Protein AF-A0A7R9TCX4-F1 (afdb_monomer)

Radius of gyration: 15.79 Å; Cα contacts (8 Å, |Δi|>4): 109; chains: 1; bounding box: 42×34×40 Å

Structure (mmCIF, N/CA/C/O backbone):
data_AF-A0A7R9TCX4-F1
#
_entry.id   AF-A0A7R9TCX4-F1
#
loop_
_atom_site.group_PDB
_atom_site.id
_atom_site.type_symbol
_atom_site.label_atom_id
_atom_site.label_alt_id
_atom_site.label_comp_id
_atom_site.label_asym_id
_atom_site.label_entity_id
_atom_site.label_seq_id
_atom_site.pdbx_PDB_ins_code
_atom_site.Cartn_x
_atom_site.Cartn_y
_atom_site.Cartn_z
_atom_site.occupancy
_atom_site.B_iso_or_equiv
_atom_site.auth_seq_id
_atom_site.auth_comp_id
_atom_site.auth_asym_id
_atom_site.auth_atom_id
_atom_site.pdbx_PDB_model_num
ATOM 1 N N . GLY A 1 1 ? -22.945 -11.769 26.182 1.00 36.53 1 GLY A N 1
ATOM 2 C CA . GLY A 1 1 ? -22.612 -10.720 25.202 1.00 36.53 1 GLY A CA 1
ATOM 3 C C . GLY A 1 1 ? -22.155 -11.387 23.926 1.00 36.53 1 GLY A C 1
ATOM 4 O O . GLY A 1 1 ? -21.299 -12.257 23.998 1.00 36.53 1 GLY A O 1
ATOM 5 N N . ARG A 1 2 ? -22.773 -11.072 22.785 1.00 44.16 2 ARG A N 1
ATOM 6 C CA . ARG A 1 2 ? -22.353 -11.606 21.483 1.00 44.16 2 ARG A CA 1
ATOM 7 C C . ARG A 1 2 ? -21.050 -10.903 21.099 1.00 44.16 2 ARG A C 1
ATOM 9 O O . ARG A 1 2 ? -21.073 -9.714 20.805 1.00 44.16 2 ARG A O 1
ATOM 16 N N . MET A 1 3 ? -19.932 -11.619 21.142 1.00 50.28 3 MET A N 1
ATOM 17 C CA . MET A 1 3 ? -18.691 -11.168 20.517 1.00 50.28 3 MET A CA 1
ATOM 18 C C . MET A 1 3 ? -18.929 -11.256 19.006 1.00 50.28 3 MET A C 1
ATOM 20 O O . MET A 1 3 ? -18.883 -12.342 18.433 1.00 50.28 3 MET A O 1
ATOM 24 N N . GLY A 1 4 ? -19.368 -10.153 18.397 1.00 52.69 4 GLY A N 1
ATOM 25 C CA . GLY A 1 4 ? -19.541 -10.079 16.950 1.00 52.69 4 GLY A CA 1
ATOM 26 C C . GLY A 1 4 ? -18.179 -10.258 16.293 1.00 52.69 4 GLY A C 1
ATOM 27 O O . GLY A 1 4 ? -17.213 -9.620 16.702 1.00 52.69 4 GLY A O 1
ATOM 28 N N . THR A 1 5 ? -18.082 -11.150 15.313 1.00 55.06 5 THR A N 1
ATOM 29 C CA . THR A 1 5 ? -16.894 -11.252 14.470 1.00 55.06 5 THR A CA 1
ATOM 30 C C . THR A 1 5 ? -16.762 -9.944 13.693 1.00 55.06 5 THR A C 1
ATOM 32 O O . THR A 1 5 ? -17.599 -9.637 12.845 1.00 55.06 5 THR A O 1
ATOM 35 N N . SER A 1 6 ? -15.747 -9.135 13.996 1.00 56.12 6 SER A N 1
ATOM 36 C CA . SER A 1 6 ? -15.409 -7.987 13.154 1.00 56.12 6 SER A CA 1
ATOM 37 C C . SER A 1 6 ? -14.899 -8.521 11.818 1.00 56.12 6 SER A C 1
ATOM 39 O O . SER A 1 6 ? -13.815 -9.093 11.748 1.00 56.12 6 SER A O 1
ATOM 41 N N . H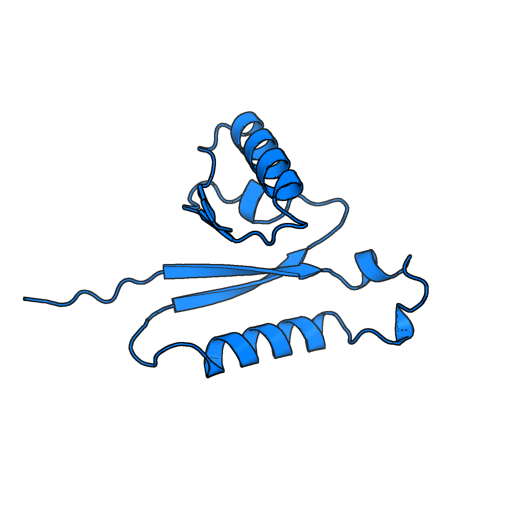IS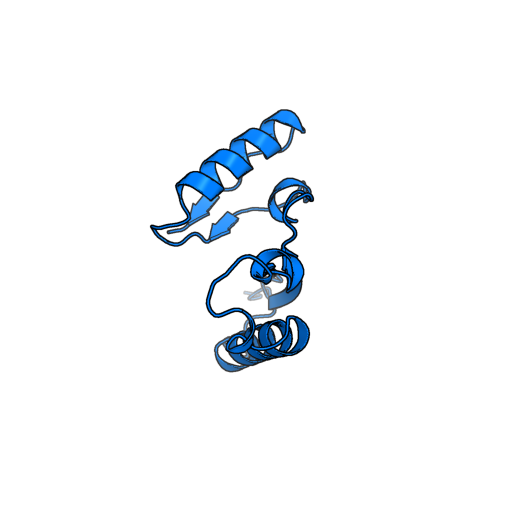 A 1 7 ? -15.711 -8.378 10.772 1.00 73.50 7 HIS A N 1
ATOM 42 C CA . HIS A 1 7 ? -15.336 -8.728 9.406 1.00 73.50 7 HIS A CA 1
ATOM 43 C C . HIS A 1 7 ? -14.615 -7.539 8.769 1.00 73.50 7 HIS A C 1
ATOM 45 O O . HIS A 1 7 ? -15.252 -6.634 8.235 1.00 73.50 7 HIS A O 1
ATOM 51 N N . GLY A 1 8 ? -13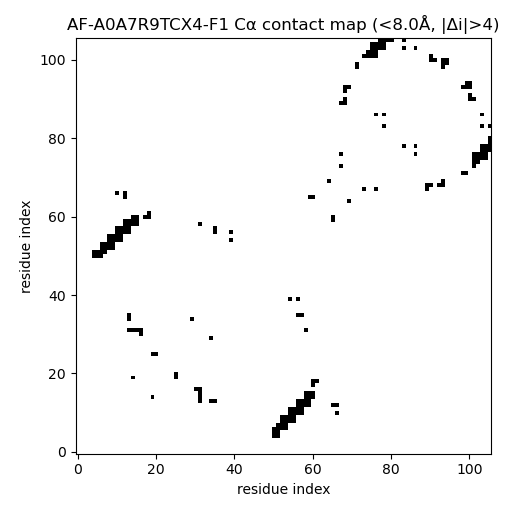.287 -7.522 8.876 1.00 85.94 8 GLY A N 1
ATOM 52 C CA . GLY A 1 8 ? -12.443 -6.538 8.200 1.00 85.94 8 GLY A CA 1
ATOM 53 C C . GLY A 1 8 ? -12.081 -6.981 6.782 1.00 85.94 8 GLY A C 1
ATOM 54 O O . GLY A 1 8 ? -12.075 -8.177 6.481 1.00 85.94 8 GLY A O 1
ATOM 55 N N . VAL A 1 9 ? -11.721 -6.023 5.925 1.00 89.94 9 VAL A N 1
ATOM 56 C CA . VAL A 1 9 ? -11.096 -6.296 4.623 1.00 89.94 9 VAL A CA 1
ATOM 57 C C . VAL A 1 9 ? -9.689 -5.706 4.630 1.00 89.94 9 VAL A C 1
ATOM 59 O O . VAL A 1 9 ? -9.525 -4.511 4.861 1.00 89.94 9 VAL A O 1
ATOM 62 N N . LEU A 1 10 ? -8.678 -6.531 4.364 1.00 91.75 10 LEU A N 1
ATOM 63 C CA . LEU A 1 10 ? -7.297 -6.099 4.174 1.00 91.75 10 LEU A CA 1
ATOM 64 C C . LEU A 1 10 ? -6.950 -6.159 2.688 1.00 91.75 10 LEU A C 1
ATOM 66 O O . LEU A 1 10 ? -6.903 -7.238 2.094 1.00 91.75 10 LEU A O 1
ATOM 70 N N . TYR A 1 11 ? -6.663 -5.000 2.104 1.00 93.69 11 TYR A N 1
ATOM 71 C CA . TYR A 1 11 ? -6.119 -4.900 0.754 1.00 93.69 11 TYR A CA 1
ATOM 72 C C . TYR A 1 11 ? -4.595 -4.872 0.805 1.00 93.69 11 TYR A C 1
ATOM 74 O O . TYR A 1 11 ? -4.011 -4.110 1.572 1.00 93.69 11 TYR A O 1
ATOM 82 N N . VAL A 1 12 ? -3.952 -5.676 -0.038 1.00 94.69 12 VAL A N 1
ATOM 83 C CA . VAL A 1 12 ? -2.492 -5.759 -0.130 1.00 94.69 12 VAL A CA 1
ATOM 84 C C . VAL A 1 12 ? -2.072 -5.489 -1.565 1.00 94.69 12 VAL A C 1
ATOM 86 O O . VAL A 1 12 ? -2.353 -6.277 -2.469 1.00 94.69 12 VAL A O 1
ATOM 89 N N . GLY A 1 13 ? -1.398 -4.361 -1.767 1.00 94.62 13 GLY A N 1
ATOM 90 C CA . GLY A 1 13 ? -0.793 -4.016 -3.045 1.00 94.62 13 GLY A CA 1
ATOM 91 C C . GLY A 1 13 ? 0.575 -4.674 -3.194 1.00 94.62 13 GLY A C 1
ATOM 92 O O . GLY A 1 13 ? 1.461 -4.447 -2.375 1.00 94.62 13 GLY A O 1
ATOM 93 N N . VAL A 1 14 ? 0.767 -5.453 -4.255 1.00 95.69 14 VAL A N 1
ATOM 94 C CA . VAL A 1 14 ? 2.059 -6.047 -4.612 1.00 95.69 14 VAL A CA 1
ATOM 95 C C . VAL A 1 14 ? 2.552 -5.402 -5.897 1.00 95.69 14 VAL A C 1
ATOM 97 O O . VAL A 1 14 ? 1.877 -5.445 -6.919 1.00 95.69 14 VAL A O 1
ATOM 100 N N . THR A 1 15 ? 3.739 -4.799 -5.866 1.00 93.94 15 THR A N 1
ATOM 101 C CA . THR A 1 15 ? 4.376 -4.181 -7.040 1.00 93.94 15 THR A CA 1
ATOM 102 C C . THR A 1 15 ? 4.348 -5.120 -8.242 1.00 93.94 15 THR A C 1
ATOM 104 O O . THR A 1 15 ? 4.804 -6.253 -8.124 1.00 93.94 15 THR A O 1
ATOM 107 N N . SER A 1 16 ? 3.823 -4.679 -9.382 1.00 94.00 16 SER A N 1
ATOM 108 C CA . SER A 1 16 ? 3.797 -5.472 -10.620 1.00 94.00 16 SER A CA 1
ATOM 109 C C . SER A 1 16 ? 5.199 -5.698 -11.191 1.00 94.00 16 SER A C 1
ATOM 111 O O . SER A 1 16 ? 6.119 -4.923 -10.928 1.00 94.00 16 SER A O 1
ATOM 113 N N . ASP A 1 17 ? 5.365 -6.733 -12.017 1.00 92.81 17 ASP A N 1
ATOM 114 C CA . ASP A 1 17 ? 6.651 -7.005 -12.681 1.00 92.81 17 ASP A CA 1
ATOM 115 C C . ASP A 1 17 ? 7.058 -5.883 -13.637 1.00 92.81 17 ASP A C 1
ATOM 117 O O . ASP A 1 17 ? 8.240 -5.578 -13.782 1.00 92.81 17 ASP A O 1
ATOM 121 N N . GLU A 1 18 ? 6.078 -5.184 -14.215 1.00 89.94 18 GLU A N 1
ATOM 122 C CA . GLU A 1 18 ? 6.313 -3.986 -15.014 1.00 89.94 18 GLU A CA 1
ATOM 123 C C . GLU A 1 18 ? 7.118 -2.928 -14.251 1.00 89.94 18 GLU A C 1
ATOM 125 O O . GLU A 1 18 ? 8.096 -2.404 -14.785 1.00 89.94 18 GLU A O 1
ATOM 130 N N . MET A 1 19 ? 6.744 -2.660 -12.999 1.00 88.31 19 MET A N 1
ATOM 131 C CA . MET A 1 19 ? 7.423 -1.691 -12.135 1.00 88.31 19 MET A CA 1
ATOM 132 C C . MET A 1 19 ? 8.822 -2.153 -11.698 1.00 88.31 19 MET A C 1
ATOM 134 O O . MET A 1 19 ? 9.585 -1.372 -11.128 1.00 88.31 19 MET A O 1
ATOM 138 N N . LEU A 1 20 ? 9.177 -3.416 -11.947 1.00 86.00 20 LEU A N 1
ATOM 139 C CA . LEU A 1 20 ? 10.498 -3.967 -11.655 1.00 86.00 20 LEU A CA 1
ATOM 140 C C . LEU A 1 20 ? 11.446 -3.914 -12.857 1.00 86.00 20 LEU A C 1
ATOM 142 O O . LEU A 1 20 ? 12.654 -3.970 -12.644 1.00 86.00 20 LEU A O 1
ATOM 146 N N . ARG A 1 21 ? 10.941 -3.747 -14.090 1.00 79.38 21 ARG A N 1
ATOM 147 C CA . ARG A 1 21 ? 11.740 -3.812 -15.334 1.00 79.38 21 ARG A CA 1
ATOM 148 C C . ARG A 1 21 ? 12.932 -2.847 -15.378 1.00 79.38 21 ARG A C 1
ATOM 150 O O . ARG A 1 21 ? 13.921 -3.148 -16.033 1.00 79.38 21 ARG A O 1
ATOM 157 N N . GLY A 1 22 ? 12.863 -1.720 -14.668 1.00 73.75 22 GLY A N 1
ATOM 158 C CA . GLY A 1 22 ? 13.948 -0.732 -14.588 1.00 73.75 22 GLY A CA 1
ATOM 159 C C . GLY A 1 22 ? 14.997 -0.986 -13.497 1.00 73.75 22 GLY A C 1
ATOM 160 O O . GLY A 1 22 ? 15.939 -0.208 -13.374 1.00 73.75 22 GLY A O 1
ATOM 161 N N . LYS A 1 23 ? 14.850 -2.029 -12.668 1.00 81.81 23 LYS A N 1
ATOM 162 C CA . LYS A 1 23 ? 15.759 -2.292 -11.540 1.00 81.81 23 LYS A CA 1
ATOM 163 C C . LYS A 1 23 ? 16.928 -3.179 -11.971 1.00 81.81 23 LYS A C 1
ATOM 165 O O . LYS A 1 23 ? 16.722 -4.243 -12.546 1.00 81.81 23 LYS A O 1
ATOM 170 N N . THR A 1 24 ? 18.149 -2.809 -11.575 1.00 79.00 24 THR A N 1
ATOM 171 C CA . THR A 1 24 ? 19.424 -3.480 -11.923 1.00 79.00 24 THR A CA 1
ATOM 172 C C . THR A 1 24 ? 19.455 -4.992 -11.650 1.00 79.00 24 THR A C 1
ATOM 174 O O . THR A 1 24 ? 20.269 -5.707 -12.221 1.00 79.00 24 THR A O 1
ATOM 177 N N . ARG A 1 25 ? 18.577 -5.500 -10.775 1.00 83.44 25 ARG A N 1
ATOM 178 C CA . ARG A 1 25 ? 18.484 -6.920 -10.395 1.00 83.44 25 ARG A CA 1
ATOM 179 C C . ARG A 1 25 ? 17.084 -7.508 -10.586 1.00 83.44 25 ARG A C 1
ATOM 181 O O . ARG A 1 25 ? 16.711 -8.424 -9.862 1.00 83.44 25 ARG A O 1
ATOM 188 N N . ALA A 1 26 ? 16.302 -6.993 -11.537 1.00 80.56 26 ALA A N 1
ATOM 189 C CA . ALA A 1 26 ? 14.93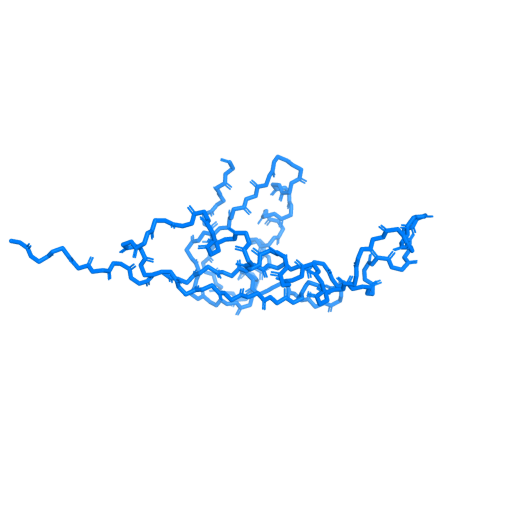0 -7.449 -11.781 1.00 80.56 26 ALA A CA 1
ATOM 190 C C . ALA A 1 26 ? 14.821 -8.977 -11.948 1.00 80.56 26 ALA A C 1
ATOM 192 O O . ALA A 1 26 ? 13.924 -9.583 -11.378 1.00 80.56 26 ALA A O 1
ATOM 193 N N . GLY A 1 27 ? 15.784 -9.610 -12.632 1.00 80.44 27 GLY A N 1
ATOM 194 C CA . GLY A 1 27 ? 15.815 -11.067 -12.832 1.00 80.44 27 GLY A CA 1
ATOM 195 C C . GLY A 1 27 ? 16.100 -11.906 -11.576 1.00 80.44 27 GLY A C 1
ATOM 196 O O . GLY A 1 27 ? 15.998 -13.124 -11.635 1.00 80.44 27 GLY A O 1
ATOM 197 N N . MET A 1 28 ? 16.457 -11.282 -10.448 1.00 88.94 28 MET A N 1
ATOM 198 C CA . MET A 1 28 ? 16.598 -11.954 -9.145 1.00 88.94 28 MET A CA 1
ATOM 199 C C . MET A 1 28 ? 15.328 -11.845 -8.290 1.00 88.94 28 MET A C 1
ATOM 201 O O . MET A 1 28 ? 15.288 -12.372 -7.180 1.00 88.94 28 MET A O 1
ATOM 205 N N . ILE A 1 29 ? 14.317 -11.116 -8.764 1.00 90.25 29 ILE A N 1
ATOM 206 C CA . ILE A 1 29 ? 13.050 -10.932 -8.063 1.00 90.25 29 ILE A CA 1
ATOM 207 C C . ILE A 1 29 ? 12.059 -11.953 -8.620 1.00 90.25 29 ILE A C 1
ATOM 209 O O . ILE A 1 29 ? 11.944 -12.113 -9.833 1.00 90.25 29 ILE A O 1
ATOM 213 N N . ALA A 1 30 ? 11.349 -12.644 -7.729 1.00 92.94 30 ALA A N 1
ATOM 214 C CA . ALA A 1 30 ? 10.294 -13.570 -8.121 1.00 92.94 30 ALA A CA 1
ATOM 215 C C . ALA A 1 30 ? 9.176 -12.857 -8.905 1.00 92.94 30 ALA A C 1
ATOM 217 O O . ALA A 1 30 ? 8.971 -11.644 -8.750 1.00 92.94 30 ALA A O 1
ATOM 218 N N . SER A 1 31 ? 8.439 -13.621 -9.715 1.00 94.81 31 SER A N 1
ATOM 219 C CA . SER A 1 31 ? 7.319 -13.098 -10.502 1.00 94.81 31 SER A CA 1
ATOM 220 C C . SER A 1 31 ? 6.269 -12.418 -9.617 1.00 94.81 31 SER A C 1
ATOM 222 O O . SER A 1 31 ? 6.210 -12.627 -8.399 1.00 94.81 31 SER A O 1
ATOM 224 N N . TYR A 1 32 ? 5.420 -11.590 -10.218 1.00 95.31 32 TYR A N 1
ATOM 225 C CA . TYR A 1 32 ? 4.2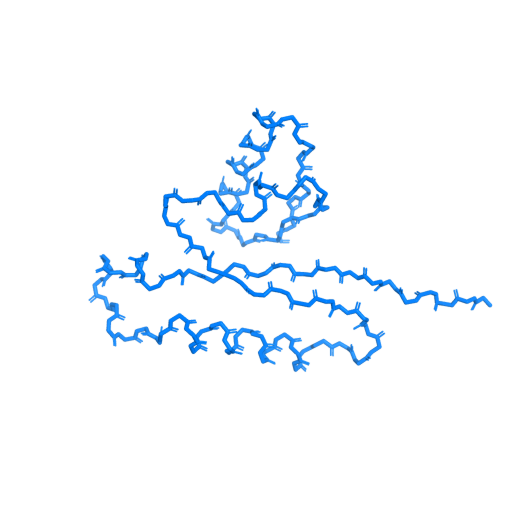99 -10.978 -9.517 1.00 95.31 32 TYR A CA 1
ATOM 226 C C . TYR A 1 32 ? 3.419 -12.046 -8.857 1.00 95.31 32 TYR A C 1
ATOM 228 O O . TYR A 1 32 ? 3.097 -11.904 -7.676 1.00 95.31 32 TYR A O 1
ATOM 236 N N . ASP A 1 33 ? 3.096 -13.120 -9.581 1.00 96.38 33 ASP A N 1
ATOM 237 C CA . ASP A 1 33 ? 2.232 -14.193 -9.085 1.00 96.38 33 ASP A CA 1
ATOM 238 C C . ASP A 1 33 ? 2.858 -14.907 -7.882 1.00 96.38 33 ASP A C 1
ATOM 240 O O . ASP A 1 33 ? 2.189 -15.086 -6.862 1.00 96.38 33 ASP A O 1
ATOM 244 N N . ASP A 1 34 ? 4.157 -15.218 -7.938 1.00 96.88 34 ASP A N 1
ATOM 245 C CA . ASP A 1 34 ? 4.870 -15.840 -6.816 1.00 96.88 34 ASP A CA 1
ATOM 246 C C . ASP A 1 34 ? 4.879 -14.931 -5.584 1.00 96.88 34 ASP A C 1
ATOM 248 O O . ASP A 1 34 ? 4.617 -15.374 -4.463 1.00 96.88 34 ASP A O 1
ATOM 252 N N . ARG A 1 35 ? 5.152 -13.634 -5.775 1.00 96.88 35 ARG A N 1
ATOM 253 C CA . ARG A 1 35 ? 5.185 -12.661 -4.674 1.00 96.88 35 ARG A CA 1
ATOM 254 C C . ARG A 1 35 ? 3.799 -12.443 -4.072 1.00 96.88 35 ARG A C 1
ATOM 256 O O . ARG A 1 35 ? 3.679 -12.361 -2.850 1.00 96.88 35 ARG A O 1
ATOM 263 N N . ALA A 1 36 ? 2.759 -12.373 -4.900 1.00 97.00 36 ALA A N 1
ATOM 264 C CA . ALA A 1 36 ? 1.378 -12.234 -4.454 1.00 97.00 36 ALA A CA 1
ATOM 265 C C . ALA A 1 36 ? 0.904 -13.474 -3.682 1.00 97.00 36 ALA A C 1
ATOM 267 O O . ALA A 1 36 ? 0.321 -13.343 -2.601 1.00 97.00 36 ALA A O 1
ATOM 268 N N . ALA A 1 37 ? 1.211 -14.673 -4.185 1.00 96.69 37 ALA A N 1
ATOM 269 C CA . ALA A 1 37 ? 0.902 -15.929 -3.513 1.00 96.69 37 ALA A CA 1
ATOM 270 C C . ALA A 1 37 ? 1.644 -16.055 -2.175 1.00 96.69 37 ALA A C 1
ATOM 272 O O . ALA A 1 37 ? 1.028 -16.398 -1.164 1.00 96.69 37 ALA A O 1
ATOM 273 N N . ALA A 1 38 ? 2.936 -15.714 -2.138 1.00 96.81 38 ALA A N 1
ATOM 274 C CA . ALA A 1 38 ? 3.736 -15.734 -0.917 1.00 96.81 38 ALA A CA 1
ATOM 275 C C . ALA A 1 38 ? 3.207 -14.750 0.140 1.00 96.81 38 ALA A C 1
ATOM 277 O O . ALA A 1 38 ? 3.070 -15.121 1.307 1.00 96.81 38 ALA A O 1
ATOM 278 N N . ALA A 1 39 ? 2.842 -13.525 -0.258 1.00 95.75 39 ALA A N 1
ATOM 279 C CA . ALA A 1 39 ? 2.249 -12.539 0.645 1.00 95.75 39 ALA A CA 1
ATOM 280 C C . ALA A 1 39 ? 0.920 -13.036 1.239 1.00 95.75 39 ALA A C 1
ATOM 282 O O . ALA A 1 39 ? 0.708 -12.963 2.452 1.00 95.75 39 ALA A O 1
ATOM 283 N N . LEU A 1 40 ? 0.041 -13.602 0.403 1.00 94.19 40 LEU A N 1
ATOM 284 C CA . LEU A 1 40 ? -1.223 -14.178 0.862 1.00 94.19 40 LEU A CA 1
ATOM 285 C C . LEU A 1 40 ? -1.001 -15.360 1.814 1.00 94.19 40 LEU A C 1
ATOM 287 O O . LEU A 1 40 ? -1.682 -15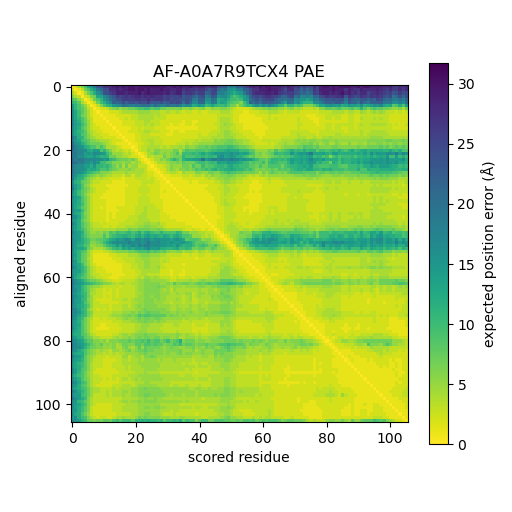.462 2.835 1.00 94.19 40 LEU A O 1
ATOM 291 N N . ALA A 1 41 ? -0.062 -16.252 1.490 1.00 93.88 41 ALA A N 1
ATOM 292 C CA . ALA A 1 41 ? 0.272 -17.403 2.321 1.00 93.88 41 ALA A CA 1
ATOM 293 C C . ALA A 1 41 ? 0.795 -16.968 3.696 1.00 93.88 41 ALA A C 1
ATOM 295 O O . ALA A 1 41 ? 0.328 -17.476 4.715 1.00 93.88 41 ALA A O 1
ATOM 296 N N . PHE A 1 42 ? 1.690 -15.978 3.731 1.00 94.31 42 PHE A N 1
ATOM 297 C CA . PHE A 1 42 ? 2.213 -15.415 4.972 1.00 94.31 42 PHE A CA 1
ATOM 298 C C . PHE A 1 42 ? 1.098 -14.840 5.854 1.00 94.31 42 PHE A C 1
ATOM 300 O O . PHE A 1 42 ? 0.974 -15.230 7.012 1.00 94.31 42 PHE A O 1
ATOM 307 N N . LEU A 1 43 ? 0.226 -13.989 5.301 1.00 91.56 43 LEU A N 1
ATOM 308 C CA . LEU A 1 43 ? -0.889 -13.389 6.049 1.00 91.56 43 LEU A CA 1
ATOM 309 C C . LEU A 1 43 ? -1.876 -14.435 6.580 1.00 91.56 43 LEU A C 1
ATOM 311 O O . LEU A 1 43 ? -2.421 -14.298 7.674 1.00 91.56 43 LEU A O 1
ATOM 315 N N . ARG A 1 44 ? -2.108 -15.507 5.817 1.00 87.50 44 ARG A N 1
ATOM 316 C CA . ARG A 1 44 ? -2.948 -16.627 6.262 1.00 87.50 44 ARG A CA 1
ATOM 317 C C . ARG A 1 44 ? -2.309 -17.429 7.391 1.00 87.50 44 ARG A C 1
ATOM 319 O O . ARG A 1 44 ? -3.052 -17.957 8.212 1.00 87.50 44 ARG A O 1
ATOM 326 N N . ALA A 1 45 ? -0.983 -17.531 7.418 1.00 89.50 45 ALA A N 1
ATOM 327 C CA . ALA A 1 45 ? -0.245 -18.268 8.438 1.00 89.50 45 ALA A CA 1
ATOM 328 C C . ALA A 1 45 ? -0.087 -17.484 9.752 1.00 89.50 45 ALA A C 1
ATOM 330 O O . ALA A 1 45 ? -0.022 -18.094 10.815 1.00 89.50 45 ALA A O 1
ATOM 331 N N . THR A 1 46 ? -0.031 -16.151 9.694 1.00 88.31 46 THR A N 1
ATOM 332 C CA . THR A 1 46 ? 0.199 -15.299 10.873 1.00 88.31 46 THR A CA 1
ATOM 333 C C . THR A 1 46 ? -1.078 -14.796 11.541 1.00 88.31 46 THR A C 1
ATOM 335 O O . THR A 1 46 ? -1.027 -14.350 12.687 1.00 88.31 46 THR A O 1
ATOM 338 N N . ARG A 1 47 ? -2.233 -14.872 10.867 1.00 83.00 47 ARG A N 1
ATOM 339 C CA . ARG A 1 47 ? -3.505 -14.407 11.436 1.00 83.00 47 ARG A CA 1
ATOM 340 C C . ARG A 1 47 ? -4.032 -15.339 12.540 1.00 83.00 47 ARG A C 1
ATOM 342 O O . ARG A 1 47 ? -4.018 -16.562 12.362 1.00 83.00 47 ARG A O 1
ATOM 349 N N . PRO A 1 48 ? -4.590 -14.799 13.638 1.00 77.38 48 PRO A N 1
ATOM 350 C CA . PRO A 1 48 ? -5.319 -15.601 14.609 1.00 77.38 48 PRO A CA 1
ATOM 351 C C . PRO A 1 48 ? -6.498 -16.328 13.937 1.00 77.38 48 PRO A C 1
ATOM 353 O O . PRO A 1 48 ? -7.260 -15.703 13.199 1.00 77.38 48 PRO A O 1
ATOM 356 N N . PRO A 1 49 ? -6.733 -17.625 14.218 1.00 69.44 49 PRO A N 1
ATOM 357 C CA . PRO A 1 49 ? -7.829 -18.387 13.605 1.00 69.44 49 PRO A CA 1
ATOM 358 C C . PRO A 1 49 ? -9.232 -17.821 13.870 1.00 69.44 49 PRO A C 1
ATOM 360 O O . PRO A 1 49 ? -10.193 -18.219 13.217 1.00 69.44 49 PRO A O 1
ATOM 363 N N . ARG A 1 50 ? -9.361 -16.941 14.869 1.00 70.44 50 ARG A N 1
ATOM 364 C CA . ARG A 1 50 ? -10.626 -16.347 15.315 1.00 70.44 50 ARG A CA 1
ATOM 365 C C . ARG A 1 50 ? -10.977 -15.051 14.578 1.00 70.44 50 ARG A C 1
ATOM 367 O O . ARG A 1 50 ? -12.118 -14.608 14.689 1.00 70.44 50 ARG A O 1
ATOM 374 N N . ASP A 1 51 ? -10.045 -14.494 13.807 1.00 73.81 51 ASP A N 1
ATOM 375 C CA . ASP A 1 51 ? -10.227 -13.208 13.142 1.00 73.81 51 ASP A CA 1
ATOM 376 C C . ASP A 1 51 ? -10.710 -13.428 11.707 1.00 73.81 51 ASP A C 1
ATOM 378 O O . ASP A 1 51 ? -9.997 -13.943 10.839 1.00 73.81 51 ASP A O 1
ATOM 382 N N . ALA A 1 52 ? -11.956 -13.036 11.446 1.00 75.06 52 ALA A N 1
ATOM 383 C CA . ALA A 1 52 ? -12.545 -13.112 10.120 1.00 75.06 52 ALA A CA 1
ATOM 384 C C . ALA A 1 52 ? -12.054 -11.939 9.251 1.00 75.06 52 ALA A C 1
ATOM 386 O O . ALA A 1 52 ? -12.759 -10.952 9.063 1.00 75.06 52 ALA A O 1
ATOM 387 N N . LEU A 1 53 ? -10.830 -12.048 8.729 1.00 84.44 53 LEU A N 1
ATOM 388 C CA . LEU A 1 53 ? -10.240 -11.067 7.814 1.00 84.44 53 LEU A CA 1
ATOM 389 C C . LEU A 1 53 ? -10.344 -11.540 6.355 1.00 84.44 53 LEU A C 1
ATOM 391 O O . LEU A 1 53 ? -9.783 -12.585 5.999 1.00 84.44 53 LEU A O 1
ATOM 395 N N . ASP A 1 54 ? -11.032 -10.765 5.515 1.00 87.31 54 ASP A N 1
ATOM 396 C CA . ASP A 1 54 ? -11.027 -10.929 4.057 1.00 87.31 54 ASP A CA 1
ATOM 397 C C . ASP A 1 54 ? -9.764 -10.272 3.484 1.00 87.31 54 ASP A C 1
ATOM 399 O O . ASP A 1 54 ? -9.606 -9.054 3.546 1.00 87.31 54 ASP A O 1
ATOM 403 N N . VAL A 1 55 ? -8.834 -11.078 2.966 1.00 89.81 55 VAL A N 1
ATOM 404 C CA . VAL A 1 55 ? -7.560 -10.593 2.418 1.00 89.81 55 VAL A CA 1
ATOM 405 C C . VAL A 1 55 ? -7.635 -10.579 0.899 1.00 89.81 55 VAL A C 1
ATOM 407 O O . VAL A 1 55 ? -7.799 -11.626 0.269 1.00 89.81 55 VAL A O 1
ATOM 410 N N . ARG A 1 56 ? -7.442 -9.397 0.312 1.00 90.94 56 ARG A N 1
ATOM 411 C CA . ARG A 1 56 ? -7.481 -9.160 -1.132 1.00 90.94 56 ARG A CA 1
ATOM 412 C C . ARG A 1 56 ? -6.126 -8.656 -1.604 1.00 90.94 56 ARG A C 1
ATOM 414 O O . ARG A 1 56 ? -5.720 -7.546 -1.272 1.00 90.94 56 ARG A O 1
ATOM 421 N N . VAL A 1 57 ? -5.430 -9.478 -2.379 1.00 93.12 57 VAL A N 1
ATOM 422 C CA . VAL A 1 57 ? -4.126 -9.129 -2.957 1.00 93.12 57 VAL A CA 1
ATOM 423 C C . VAL A 1 57 ? -4.322 -8.672 -4.399 1.00 93.12 57 VAL A C 1
ATOM 425 O O . VAL A 1 57 ? -5.087 -9.289 -5.139 1.00 93.12 57 VAL A O 1
ATOM 428 N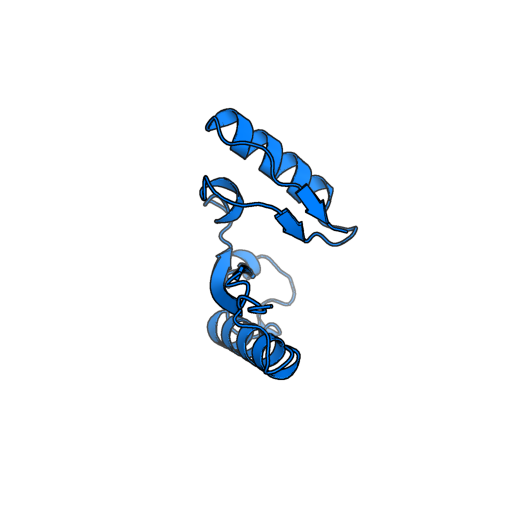 N . GLY A 1 58 ? -3.642 -7.600 -4.800 1.00 92.06 58 GLY A N 1
ATOM 429 C CA . GLY A 1 58 ? -3.697 -7.084 -6.167 1.00 92.06 58 GLY A CA 1
ATOM 430 C C . GLY A 1 58 ? -2.430 -6.327 -6.573 1.00 92.06 58 GLY A C 1
ATOM 431 O O . GLY A 1 58 ? -1.605 -5.999 -5.716 1.00 92.06 58 GLY A O 1
ATOM 432 N N . PRO A 1 59 ? -2.252 -6.043 -7.873 1.00 94.38 59 PRO A N 1
ATOM 433 C CA . PRO A 1 59 ? -1.046 -5.403 -8.371 1.00 94.38 59 PRO A CA 1
ATOM 434 C C . PRO A 1 59 ? -1.024 -3.900 -8.074 1.00 94.38 59 PRO A C 1
ATOM 436 O O . PRO A 1 59 ? -2.035 -3.215 -8.210 1.00 94.38 59 PRO A O 1
ATOM 439 N N . LEU A 1 60 ? 0.158 -3.372 -7.757 1.00 94.00 60 LEU A N 1
ATOM 440 C CA . LEU A 1 60 ? 0.471 -1.948 -7.895 1.00 94.00 60 LEU A CA 1
ATOM 441 C C . LEU A 1 60 ? 1.103 -1.719 -9.269 1.00 94.00 60 LEU A C 1
ATOM 443 O O . LEU A 1 60 ? 1.963 -2.496 -9.701 1.00 94.00 60 LEU A O 1
ATOM 447 N N . ARG A 1 61 ? 0.677 -0.664 -9.961 1.00 93.00 61 ARG A N 1
ATOM 448 C CA . ARG A 1 61 ? 1.121 -0.319 -11.318 1.00 93.00 61 ARG A CA 1
ATOM 449 C C . ARG A 1 61 ? 1.549 1.144 -11.355 1.00 93.00 61 ARG A C 1
ATOM 451 O O . ARG A 1 61 ? 1.021 1.954 -10.606 1.00 93.00 61 ARG A O 1
ATOM 458 N N . ALA A 1 62 ? 2.517 1.474 -12.210 1.00 86.56 62 ALA A N 1
ATOM 459 C CA . ALA A 1 62 ? 3.129 2.806 -12.225 1.00 86.56 62 ALA A CA 1
ATOM 460 C C . ALA A 1 62 ? 2.154 3.914 -12.654 1.00 86.56 62 ALA A C 1
ATOM 462 O O . ALA A 1 62 ? 2.204 5.015 -12.120 1.00 86.56 62 ALA A O 1
ATOM 463 N N . ASN A 1 63 ? 1.267 3.611 -13.603 1.00 87.00 63 ASN A N 1
ATOM 464 C CA . ASN A 1 63 ? 0.388 4.597 -14.238 1.00 87.00 63 ASN A CA 1
ATOM 465 C C . ASN A 1 63 ? -1.076 4.453 -13.808 1.00 87.00 63 ASN A C 1
ATOM 467 O O . ASN A 1 63 ? -1.968 4.997 -14.454 1.00 87.00 63 ASN A O 1
ATOM 471 N N . GLU A 1 64 ? -1.334 3.706 -12.736 1.00 90.38 64 GLU A N 1
ATOM 472 C CA . GLU A 1 64 ? -2.676 3.518 -12.199 1.00 90.38 64 GLU A CA 1
ATOM 473 C C . GLU A 1 64 ? -2.684 3.904 -10.722 1.00 90.38 64 GLU A C 1
ATOM 475 O O . GLU A 1 64 ? -1.744 3.577 -9.991 1.00 90.38 64 GLU A O 1
ATOM 480 N N . PRO A 1 65 ? -3.735 4.592 -10.252 1.00 89.00 65 PRO A N 1
ATOM 481 C CA . PRO A 1 65 ? -3.854 4.890 -8.839 1.00 89.00 65 PRO A CA 1
ATOM 482 C C . PRO A 1 65 ? -3.950 3.579 -8.042 1.00 89.00 65 PRO A C 1
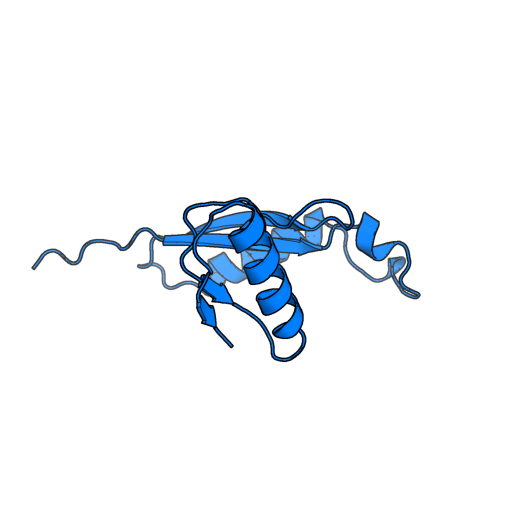ATOM 484 O O . PRO A 1 65 ? -4.667 2.659 -8.450 1.00 89.00 65 PRO A O 1
ATOM 487 N N . PRO A 1 66 ? -3.277 3.476 -6.883 1.00 90.38 66 PRO A N 1
ATOM 488 C CA . PRO A 1 66 ? -3.438 2.321 -6.011 1.00 90.38 66 PRO A CA 1
ATOM 489 C C . PRO A 1 66 ? -4.895 2.214 -5.544 1.00 90.38 66 PRO A C 1
ATOM 491 O O . PRO A 1 66 ? -5.590 3.223 -5.407 1.00 90.38 66 PRO A O 1
ATOM 494 N N . LEU A 1 67 ? -5.343 1.000 -5.209 1.00 90.25 67 LEU A N 1
ATOM 495 C CA . LEU A 1 67 ? -6.705 0.760 -4.705 1.00 90.25 67 LEU A CA 1
ATOM 496 C C . LEU A 1 67 ? -7.071 1.660 -3.517 1.00 90.25 67 LEU A C 1
ATOM 498 O O . LEU A 1 67 ? -8.221 2.077 -3.388 1.00 90.25 67 LEU A O 1
ATOM 502 N N . ALA A 1 68 ? -6.090 2.005 -2.681 1.00 91.56 68 ALA A N 1
ATOM 503 C CA . ALA A 1 68 ? -6.293 2.887 -1.539 1.00 91.56 68 ALA A CA 1
ATOM 504 C C . ALA A 1 68 ? -6.674 4.328 -1.924 1.00 91.56 68 ALA A C 1
ATOM 506 O O . ALA A 1 68 ? -7.272 5.038 -1.121 1.00 91.56 68 ALA A O 1
ATOM 507 N N . ALA A 1 69 ? -6.380 4.767 -3.149 1.00 91.94 69 ALA A N 1
ATOM 508 C CA . ALA A 1 69 ? -6.771 6.084 -3.648 1.00 91.94 69 ALA A CA 1
ATOM 509 C C . ALA A 1 69 ? -8.170 6.086 -4.287 1.00 91.94 69 ALA A C 1
ATOM 511 O O . ALA A 1 69 ? -8.809 7.133 -4.352 1.00 91.94 69 ALA A O 1
ATOM 512 N N . THR A 1 70 ? -8.647 4.935 -4.770 1.00 91.50 70 THR A N 1
ATOM 513 C CA . THR A 1 70 ? -9.899 4.813 -5.542 1.00 91.50 70 THR A CA 1
ATOM 514 C C . THR A 1 70 ? -11.035 4.138 -4.779 1.00 91.50 70 THR A C 1
ATOM 516 O O . THR A 1 70 ? -12.192 4.269 -5.168 1.00 91.50 70 THR A O 1
ATOM 519 N N . THR A 1 71 ? -10.738 3.459 -3.672 1.00 91.31 71 THR A N 1
ATOM 520 C CA . THR A 1 71 ? -11.748 2.874 -2.786 1.00 91.31 71 THR A CA 1
ATOM 521 C C . THR A 1 71 ? -12.267 3.944 -1.829 1.00 91.31 71 THR A C 1
ATOM 523 O O . THR A 1 71 ? -11.564 4.330 -0.896 1.00 91.31 71 THR A O 1
ATOM 526 N N . GLU A 1 72 ? -13.495 4.423 -2.043 1.00 91.94 72 GLU A N 1
ATOM 527 C CA . GLU A 1 72 ? -14.104 5.486 -1.228 1.00 91.94 72 GLU A CA 1
ATOM 528 C C . GLU A 1 72 ? -14.111 5.127 0.266 1.00 91.94 72 GLU A C 1
ATOM 530 O O . GLU A 1 72 ? -13.566 5.863 1.092 1.00 91.94 72 GLU A O 1
ATOM 535 N N . ARG A 1 73 ? -14.650 3.949 0.605 1.00 90.81 73 ARG A N 1
ATOM 536 C CA . ARG A 1 73 ? -14.704 3.440 1.981 1.00 90.81 73 ARG A CA 1
ATOM 537 C C . ARG A 1 73 ? -13.428 2.683 2.333 1.00 90.81 73 ARG A C 1
ATOM 539 O O . ARG A 1 73 ? -13.314 1.494 2.042 1.00 90.81 73 ARG A O 1
ATOM 546 N N . MET A 1 74 ? -12.487 3.383 2.955 1.00 93.19 74 MET A N 1
ATOM 547 C CA . MET A 1 74 ? -11.250 2.810 3.470 1.00 93.19 74 MET A CA 1
ATOM 548 C C . MET A 1 74 ? -10.843 3.554 4.739 1.00 93.19 74 MET A C 1
ATOM 550 O O . MET A 1 74 ? -10.817 4.781 4.741 1.00 93.19 74 MET A O 1
ATOM 554 N N . ASP A 1 75 ? -10.565 2.813 5.809 1.00 94.44 75 ASP A N 1
ATOM 555 C CA . ASP A 1 75 ? -10.379 3.406 7.138 1.00 94.44 75 ASP A CA 1
ATOM 556 C C . ASP A 1 75 ? -8.928 3.841 7.373 1.00 94.44 75 ASP A C 1
ATOM 558 O O . ASP A 1 75 ? -8.658 4.918 7.906 1.00 94.44 75 ASP A O 1
ATOM 562 N N . ALA A 1 76 ? -7.976 3.011 6.943 1.00 95.50 76 ALA A N 1
ATOM 563 C CA . ALA A 1 76 ? -6.564 3.204 7.229 1.00 95.50 76 ALA A CA 1
ATOM 564 C C . ALA A 1 76 ? -5.654 2.735 6.087 1.00 95.50 76 ALA A C 1
ATOM 566 O O . ALA A 1 76 ? -6.027 1.896 5.263 1.00 95.50 76 ALA A O 1
ATOM 567 N N . LEU A 1 77 ? -4.430 3.260 6.088 1.00 96.00 77 LEU A N 1
ATOM 568 C CA . LEU A 1 77 ? -3.306 2.803 5.285 1.00 96.00 77 LEU A CA 1
ATOM 569 C C . LEU A 1 77 ? -2.123 2.533 6.212 1.00 96.00 77 LEU A C 1
ATOM 571 O O . LEU A 1 77 ? -1.651 3.433 6.904 1.00 96.00 77 LEU A O 1
ATOM 575 N N . VAL A 1 78 ? -1.636 1.296 6.195 1.00 95.06 78 VAL A N 1
ATOM 576 C CA . VAL A 1 78 ? -0.405 0.926 6.895 1.00 95.06 78 VAL A CA 1
ATOM 577 C C . VAL A 1 78 ? 0.784 1.316 6.023 1.00 95.06 78 VAL A C 1
ATOM 579 O O . VAL A 1 78 ? 0.839 0.939 4.851 1.00 95.06 78 VAL A O 1
ATOM 582 N N . VAL A 1 79 ? 1.720 2.067 6.590 1.00 93.00 79 VAL A N 1
ATOM 583 C CA . VAL A 1 79 ? 2.930 2.560 5.929 1.00 93.00 79 VAL A CA 1
ATOM 584 C C . VAL A 1 79 ? 4.157 2.162 6.745 1.00 93.00 79 VAL A C 1
ATOM 586 O O . VAL A 1 79 ? 4.104 2.082 7.964 1.00 93.00 79 VAL A O 1
ATOM 589 N N . SER A 1 80 ? 5.280 1.904 6.083 1.00 91.06 80 SER A N 1
ATOM 590 C CA . SER A 1 80 ? 6.594 1.937 6.735 1.00 91.06 80 SER A CA 1
ATOM 591 C C . SER A 1 80 ? 7.128 3.372 6.782 1.00 91.06 80 SER A C 1
ATOM 593 O O . SER A 1 80 ? 6.651 4.231 6.036 1.00 91.06 80 SER A O 1
ATOM 595 N N . GLY A 1 81 ? 8.191 3.614 7.561 1.00 87.44 81 GLY A N 1
ATOM 596 C CA . GLY A 1 81 ? 8.866 4.920 7.606 1.00 87.44 81 GLY A CA 1
ATOM 597 C C . GLY A 1 81 ? 9.331 5.440 6.236 1.00 87.44 81 GLY A C 1
ATOM 598 O O . GLY A 1 81 ? 9.355 6.646 6.021 1.00 87.44 81 GLY A O 1
ATOM 599 N N . GLU A 1 82 ? 9.624 4.549 5.285 1.00 88.38 82 GLU A N 1
ATOM 600 C CA . GLU A 1 82 ? 9.992 4.911 3.906 1.00 88.38 82 GLU A CA 1
ATOM 601 C C . GLU A 1 82 ? 8.787 5.334 3.048 1.00 88.38 82 GLU A C 1
ATOM 603 O O . GLU A 1 82 ? 8.954 5.978 2.017 1.00 88.38 82 GLU A O 1
ATOM 608 N N . THR A 1 83 ? 7.567 4.955 3.437 1.00 87.62 83 THR A N 1
ATOM 609 C CA . THR A 1 83 ? 6.350 5.121 2.618 1.00 87.62 83 THR A CA 1
ATOM 610 C C . THR A 1 83 ? 5.354 6.134 3.180 1.00 87.62 83 THR A C 1
ATOM 612 O O . THR A 1 83 ? 4.293 6.335 2.589 1.00 87.62 83 THR A O 1
ATOM 615 N N . THR A 1 84 ? 5.699 6.825 4.269 1.00 91.38 84 THR A N 1
ATOM 616 C CA . THR A 1 84 ? 4.866 7.876 4.876 1.00 91.38 84 THR A CA 1
ATOM 617 C C . THR A 1 84 ? 4.531 8.992 3.885 1.00 91.38 84 THR A C 1
ATOM 619 O O . THR A 1 84 ? 3.364 9.347 3.741 1.00 91.38 84 THR A O 1
ATOM 622 N N . GLU A 1 85 ? 5.519 9.492 3.132 1.00 92.31 85 GLU A N 1
ATOM 623 C CA . GLU A 1 85 ? 5.288 10.517 2.099 1.00 92.31 85 GLU A CA 1
ATOM 624 C C . GLU A 1 85 ? 4.340 10.022 0.998 1.00 92.31 85 GLU A C 1
ATOM 626 O O . GLU A 1 85 ? 3.470 10.760 0.533 1.00 92.31 85 GLU A O 1
ATOM 631 N N . GLY A 1 86 ? 4.447 8.742 0.626 1.00 91.38 86 GLY A N 1
ATOM 632 C CA . GLY A 1 86 ? 3.515 8.103 -0.303 1.00 91.38 86 GLY A CA 1
ATOM 633 C C . GLY A 1 86 ? 2.082 8.060 0.239 1.00 91.38 86 GLY A C 1
ATOM 634 O O . GLY A 1 86 ? 1.133 8.256 -0.520 1.00 91.38 86 GLY A O 1
ATOM 635 N N . GLY A 1 87 ? 1.915 7.858 1.550 1.00 93.88 87 GLY A N 1
ATOM 636 C CA . GLY A 1 87 ? 0.621 7.926 2.232 1.00 93.88 87 GLY A CA 1
ATOM 637 C C . GLY A 1 87 ? 0.009 9.330 2.232 1.00 93.88 87 GLY A C 1
ATOM 638 O O . GLY A 1 87 ? -1.192 9.481 1.999 1.00 93.88 87 GLY A O 1
ATOM 639 N N . GLU A 1 88 ? 0.820 10.371 2.414 1.00 95.12 88 GLU A N 1
ATOM 640 C CA . GLU A 1 88 ? 0.350 11.760 2.326 1.00 95.12 88 GLU A CA 1
ATOM 641 C C . GLU A 1 88 ? -0.077 12.131 0.900 1.00 95.12 88 GLU A C 1
ATOM 643 O O . GLU A 1 88 ? -1.164 12.684 0.693 1.00 95.12 88 GLU A O 1
ATOM 648 N N . ALA A 1 89 ? 0.720 11.742 -0.101 1.00 94.75 89 ALA A N 1
ATOM 649 C CA . ALA A 1 89 ? 0.366 11.907 -1.510 1.00 94.75 89 ALA A CA 1
ATOM 650 C C . ALA A 1 89 ? -0.938 11.164 -1.863 1.00 94.75 89 ALA A C 1
ATOM 652 O O . ALA A 1 89 ? -1.791 11.698 -2.577 1.00 94.75 89 ALA A O 1
ATOM 653 N N . LEU A 1 90 ? -1.145 9.964 -1.305 1.00 95.19 90 LEU A N 1
ATOM 654 C CA . LEU A 1 90 ? -2.398 9.222 -1.448 1.00 95.19 90 LEU A CA 1
ATOM 655 C C . LEU A 1 90 ? -3.588 10.013 -0.886 1.00 95.19 90 LEU A C 1
ATOM 657 O O . LEU A 1 90 ? -4.624 10.122 -1.542 1.00 95.19 90 LEU A O 1
ATOM 661 N N . ASN A 1 91 ? -3.453 10.591 0.308 1.00 96.56 91 ASN A N 1
ATOM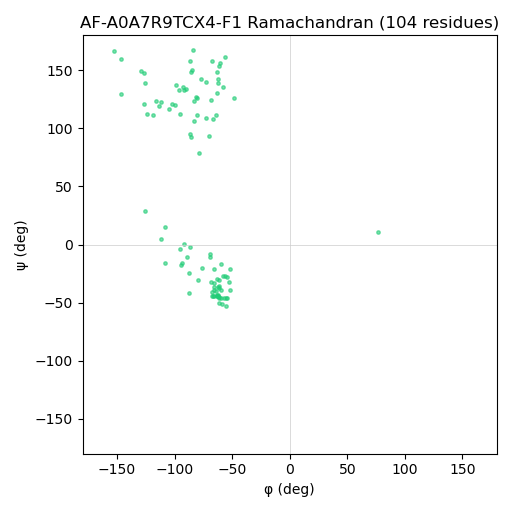 662 C CA . ASN A 1 91 ? -4.511 11.385 0.927 1.00 96.56 91 ASN A CA 1
ATOM 663 C C . ASN A 1 91 ? -4.821 12.674 0.150 1.00 96.56 91 ASN A C 1
ATOM 665 O O . ASN A 1 91 ? -5.980 13.090 0.110 1.00 96.56 91 ASN A O 1
ATOM 669 N N . ALA A 1 92 ? -3.837 13.300 -0.501 1.00 96.00 92 ALA A N 1
ATOM 670 C CA . ALA A 1 92 ? -4.091 14.393 -1.443 1.00 96.00 92 ALA A CA 1
ATOM 671 C C . ALA A 1 92 ? -4.947 13.917 -2.633 1.00 96.00 92 ALA A C 1
ATOM 673 O O . ALA A 1 92 ? -6.018 14.475 -2.878 1.00 96.00 92 ALA A O 1
ATOM 674 N N . ALA A 1 93 ? -4.562 12.808 -3.273 1.00 94.75 93 ALA A N 1
ATOM 675 C CA . ALA A 1 93 ? -5.309 12.219 -4.388 1.00 94.75 93 ALA A CA 1
ATOM 676 C C . ALA A 1 93 ? -6.736 11.769 -4.005 1.00 94.75 93 ALA A C 1
ATOM 678 O O . ALA A 1 93 ? -7.644 11.796 -4.843 1.00 94.75 93 ALA A O 1
ATOM 679 N N . ARG A 1 94 ? -6.958 11.358 -2.747 1.00 97.00 94 ARG A N 1
ATOM 680 C CA . ARG A 1 94 ? -8.294 11.051 -2.200 1.00 97.00 94 ARG A CA 1
ATOM 681 C C . ARG A 1 94 ? -9.159 12.306 -2.076 1.00 97.00 94 ARG A C 1
ATOM 683 O O . ARG A 1 94 ? -10.314 12.280 -2.493 1.00 97.00 94 ARG A O 1
ATOM 690 N N . ARG A 1 95 ? -8.603 13.417 -1.579 1.00 96.50 95 ARG A N 1
ATOM 691 C CA . ARG A 1 95 ? -9.325 14.698 -1.455 1.00 96.50 95 ARG A CA 1
ATOM 692 C C . ARG A 1 95 ? -9.735 15.266 -2.810 1.00 96.50 95 ARG A C 1
ATOM 694 O O . ARG A 1 95 ? -10.860 15.732 -2.943 1.00 96.50 95 ARG A O 1
ATOM 701 N N . GLU A 1 96 ? -8.875 15.159 -3.821 1.00 96.06 96 GLU A N 1
ATOM 702 C CA . GLU A 1 96 ? -9.203 15.544 -5.206 1.00 96.06 96 GLU A CA 1
ATOM 703 C C . GLU A 1 96 ? -10.417 14.784 -5.762 1.00 96.06 96 GLU A C 1
ATOM 705 O O . GLU A 1 96 ? -11.135 15.293 -6.619 1.00 96.06 96 GLU A O 1
ATOM 710 N N . ARG A 1 97 ? -10.671 13.572 -5.253 1.00 95.19 97 ARG A N 1
ATOM 711 C CA . ARG A 1 97 ? -11.821 12.726 -5.610 1.00 95.19 97 ARG A CA 1
ATOM 712 C C . ARG A 1 97 ? -13.034 12.928 -4.699 1.00 95.19 97 ARG A C 1
ATOM 714 O O . ARG A 1 97 ? -14.042 12.258 -4.889 1.00 95.19 97 ARG A O 1
ATOM 721 N N . GLY A 1 98 ? -12.949 13.817 -3.708 1.00 96.94 98 GLY A N 1
ATOM 722 C CA . GLY A 1 98 ? -13.999 14.025 -2.708 1.00 96.94 98 GLY A CA 1
ATOM 723 C C . GLY A 1 98 ? -14.059 12.951 -1.616 1.00 96.94 98 GLY A C 1
ATOM 724 O O . GLY A 1 98 ? -15.017 12.922 -0.849 1.00 96.94 98 GLY A O 1
ATOM 725 N N . PHE A 1 99 ? -13.057 12.073 -1.516 1.00 97.25 99 PHE A N 1
ATOM 726 C CA . PHE A 1 99 ? -13.005 11.035 -0.487 1.00 97.25 99 PHE A CA 1
ATOM 727 C C . PHE A 1 99 ? -12.375 11.556 0.807 1.00 97.25 99 PHE A C 1
ATOM 729 O O . PHE A 1 99 ? -11.456 12.380 0.792 1.00 97.25 99 PHE A O 1
ATOM 736 N N . ALA A 1 100 ? -12.826 11.015 1.941 1.00 96.69 100 ALA A N 1
ATOM 737 C CA . ALA A 1 100 ? -12.181 11.251 3.228 1.00 96.69 100 ALA A CA 1
ATOM 738 C C . ALA A 1 100 ? -10.740 10.700 3.220 1.00 96.69 100 ALA A C 1
ATOM 740 O O . ALA A 1 100 ? -10.502 9.638 2.629 1.00 96.69 100 ALA A O 1
ATOM 741 N N . PRO A 1 101 ? -9.772 11.378 3.865 1.00 97.00 101 PRO A N 1
ATOM 742 C CA . PRO A 1 101 ? -8.432 10.828 4.027 1.00 97.00 101 PRO A CA 1
ATOM 743 C C . PRO A 1 101 ? -8.480 9.553 4.879 1.00 97.00 101 PRO A C 1
ATOM 745 O O . PRO A 1 101 ? -9.319 9.426 5.768 1.00 97.00 101 PRO A O 1
ATOM 748 N N . VAL A 1 102 ? -7.567 8.623 4.614 1.00 96.81 102 VAL A N 1
ATOM 749 C CA . VAL A 1 102 ? -7.357 7.442 5.460 1.00 96.81 102 VAL A CA 1
ATOM 750 C C . VAL A 1 102 ? -6.416 7.779 6.612 1.00 96.81 102 VAL A C 1
ATOM 752 O O . VAL A 1 102 ? -5.517 8.615 6.468 1.00 96.81 102 VAL A O 1
ATOM 755 N N . THR A 1 103 ? -6.580 7.097 7.743 1.00 97.25 103 THR A N 1
ATOM 756 C CA . THR A 1 103 ? -5.613 7.154 8.843 1.00 97.25 103 THR A CA 1
ATOM 757 C C . THR A 1 103 ? -4.312 6.470 8.428 1.00 97.25 103 THR A C 1
ATOM 759 O O . THR A 1 103 ? -4.324 5.303 8.043 1.00 97.25 103 THR A O 1
ATOM 762 N N . LEU A 1 104 ? -3.182 7.172 8.521 1.00 96.00 104 LEU A N 1
ATOM 763 C CA . LEU A 1 104 ? -1.868 6.557 8.335 1.00 96.00 104 LEU A CA 1
ATOM 764 C C . LEU A 1 104 ? -1.455 5.841 9.627 1.00 96.00 104 LEU A C 1
ATOM 766 O O . LEU A 1 104 ? -1.469 6.444 10.700 1.00 96.00 104 LEU A O 1
ATOM 770 N N . ILE A 1 105 ? -1.113 4.558 9.519 1.00 95.62 105 ILE A N 1
ATOM 771 C CA . ILE A 1 105 ? -0.613 3.727 10.621 1.00 95.62 105 ILE A CA 1
ATOM 772 C C . ILE A 1 105 ? 0.839 3.377 10.299 1.00 95.62 105 ILE A C 1
ATOM 774 O O . ILE A 1 105 ? 1.085 2.756 9.266 1.00 95.62 105 ILE A O 1
ATOM 778 N N . ALA A 1 106 ? 1.769 3.781 11.163 1.00 87.06 106 ALA A N 1
ATOM 779 C CA . ALA A 1 106 ? 3.206 3.532 11.030 1.00 87.06 106 ALA A CA 1
ATOM 780 C C . ALA A 1 106 ? 3.714 2.543 12.085 1.00 87.06 106 ALA A C 1
ATOM 782 O O . ALA A 1 106 ? 3.114 2.510 13.186 1.00 87.06 106 ALA A O 1
#

Sequence (106 aa):
GRMGTSHGVLYVGVTSDEMLRGKTRAGMIASYDDRAAAALAFLRATRPPRDALDVRVGPLRANEPPLAATTERMDALVVSGETTEGGEALNAARRERGFAPVTLIA

pLDDT: mean 88.26, std 11.55, range [36.53, 97.25]

Organism: Micromonas pusilla (NCBI:txid38833)

Mean predicted aligned error: 5.7 Å

Solvent-accessible surface area (backbone atoms only — not comparable to full-atom values): 6568 Å² total; per-residue (Å²): 132,85,82,72,77,67,73,48,77,46,80,44,76,38,70,29,56,76,74,33,71,85,44,100,59,41,90,79,52,76,52,44,66,58,50,48,52,50,53,52,51,50,55,64,71,71,49,61,94,82,60,51,64,47,75,47,75,45,73,32,54,89,92,51,81,51,65,81,46,72,44,67,89,52,70,65,43,84,35,53,92,90,36,47,67,58,51,52,55,37,34,52,54,14,47,80,71,74,30,69,64,49,46,80,43,116

Foldseek 3Di:
DDPDQPEEEAEAEDEALVNLPPPPPSVVDDHSVVVQVVVVVVCVVPDDPSHNYHYHYDYDDDPDQPPLLVVQDDAADEDDPVCVVVLVVSQVSNVVVVGHRHHYHD

Secondary structure (DSSP, 8-state):
-------EEEEEEEE-SGGGTTSTTGGGSPPHHHHHHHHHHHHHHHS-TT--EEEEEEEE-TTS--HHHH-SS--EEE--TTTHHHHHHHHHHHHHTTPPPPEEE-

Nearest PDB structures (foldseek):
  3do8-assembly1_A  TM=8.365E-01  e=2.024E-04  Archaeoglobus fulgidus
  8feg-assembly1_C  TM=3.795E-01  e=7.427E-01  Homo sapiens
  7n7g-assembly1_A  TM=3.308E-01  e=4.253E+00  Enterococcus faecium
  8dtd-assembly1_A  TM=3.081E-01  e=4.253E+00  Bacillus cereus ATCC 10987

InterPro domains:
  IPR014729 Rossmann-like alpha/beta/alpha sandwich fold [G3DSA:3.40.50.620] (2-106)